Protein AF-A0A183TMR7-F1 (afdb_monomer)

Foldseek 3Di:
DFDFQLQFWAWDDDPQKIKIWGGQEAAAQQATKIKMFGAPDDPDDDFPAKFKWKWKFKFQVVVPDTDIDTFDDDPGFDKDQDQFDPRLVSSQVRPNAQDRDPRGRTRMMGIDGRHHGDDPDWAFADVRIGIWMWMWMDGDDKIKIQTGTYDNDTDVRHHDPTHDPCSVVDRHIDID

Radius of gyration: 16.06 Å; Cα contacts (8 Å, |Δi|>4): 452; chains: 1; bounding box: 35×30×44 Å

Sequence (176 aa):
LGYGDTQGGLGLADGNNEMAIAKKYVKKGSGLDYGFGQEKTGAYPKYDQLNAVVLQKVRCPDAGINDERQLTPNLKPSRSSKSSSSVINNYNEDPASSAKLSNRDFSQVFEQENAAIKSNMPSISIPGFECDYVLRLTGDNDSYEAPFALVDDLKQGYNPQHISSGTVGATSFRKV

Mean predicted aligned error: 5.48 Å

Secondary structure (DSSP, 8-state):
---STT-EEEEEEETTEEEEEEESEEETTS-EEEEEEEESS-SSPPPS--EEEEEEEEEEGGGTEEEEEEEEEEE-PEEE--SS-HHHHHHHH-TTSSS-----SEEEEEEEEEE----SSPPEEETTEEEEEEEEEEETTEEEEEEEEEES---TT---SSS-HHHHT--S-EE-

Organism: Schistocephalus solidus (NCBI:txid70667)

pLDDT: mean 87.34, std 12.0, range [36.09, 97.5]

Structure (mmCIF, N/CA/C/O backbone):
data_AF-A0A183TMR7-F1
#
_entry.id   AF-A0A183TMR7-F1
#
loop_
_atom_site.group_PDB
_atom_site.id
_atom_site.type_symbol
_atom_site.label_atom_id
_atom_site.label_alt_id
_atom_site.label_comp_id
_atom_site.lab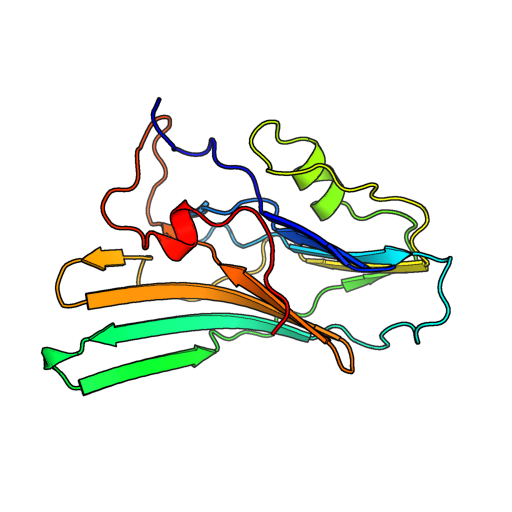el_asym_id
_atom_site.label_entity_id
_atom_site.label_seq_id
_atom_site.pdbx_PDB_ins_code
_atom_site.Cartn_x
_atom_si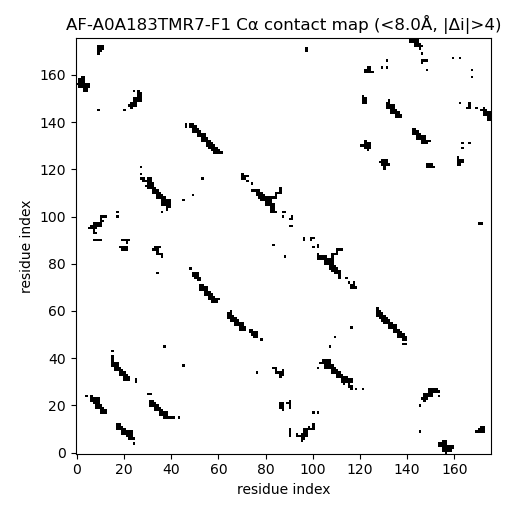te.Cartn_y
_atom_site.Cartn_z
_atom_site.occupancy
_atom_site.B_iso_or_equiv
_atom_site.auth_seq_id
_atom_site.auth_comp_id
_atom_site.auth_asym_id
_atom_site.auth_atom_id
_atom_site.pdbx_PDB_model_num
ATOM 1 N N . LEU A 1 1 ? 10.567 9.439 20.509 1.00 38.47 1 LEU A N 1
ATOM 2 C CA . LEU A 1 1 ? 10.406 10.005 19.152 1.00 38.47 1 LEU A CA 1
ATOM 3 C C . LEU A 1 1 ? 9.020 9.618 18.678 1.00 38.47 1 LEU A C 1
ATOM 5 O O . LEU A 1 1 ? 8.703 8.437 18.692 1.00 38.47 1 LEU A O 1
ATOM 9 N N . GLY A 1 2 ? 8.161 10.601 18.444 1.00 36.09 2 GLY A N 1
ATOM 10 C CA . GLY A 1 2 ? 6.762 10.365 18.117 1.00 36.09 2 GLY A CA 1
ATOM 11 C C . GLY A 1 2 ? 6.556 10.110 16.626 1.00 36.09 2 GLY A C 1
ATOM 12 O O . GLY A 1 2 ? 7.110 10.829 15.801 1.00 36.09 2 GLY A O 1
ATOM 13 N N . TYR A 1 3 ? 5.786 9.080 16.297 1.00 48.00 3 TYR A N 1
ATOM 14 C CA . TYR A 1 3 ? 5.568 8.554 14.946 1.00 48.00 3 TYR A CA 1
ATOM 15 C C . TYR A 1 3 ? 4.376 9.215 14.225 1.00 48.00 3 TYR A C 1
ATOM 17 O O . TYR A 1 3 ? 3.381 8.550 13.938 1.00 48.00 3 TYR A O 1
ATOM 25 N N . GLY A 1 4 ? 4.446 10.537 14.019 1.00 52.50 4 GLY A N 1
ATOM 26 C CA . GLY A 1 4 ? 3.397 11.296 13.321 1.00 52.50 4 GLY A CA 1
ATOM 27 C C . GLY A 1 4 ? 3.403 11.030 11.809 1.00 52.50 4 GLY A C 1
ATOM 28 O O . GLY A 1 4 ? 3.670 9.916 11.371 1.00 52.50 4 GLY A O 1
ATOM 29 N N . ASP A 1 5 ? 3.249 12.087 11.002 1.00 50.78 5 ASP A N 1
ATOM 30 C CA . ASP A 1 5 ? 3.450 12.134 9.528 1.00 50.78 5 ASP A CA 1
ATOM 31 C C . ASP A 1 5 ? 4.849 11.657 9.037 1.00 50.78 5 ASP A C 1
ATOM 33 O O . ASP A 1 5 ? 5.211 11.760 7.865 1.00 50.78 5 ASP A O 1
ATOM 37 N N . THR A 1 6 ? 5.661 11.160 9.971 1.00 54.59 6 THR A N 1
ATOM 38 C CA . THR A 1 6 ? 7.064 10.763 9.883 1.00 54.59 6 THR A CA 1
ATOM 39 C C . THR A 1 6 ? 7.242 9.252 9.754 1.00 54.59 6 THR A C 1
ATOM 41 O O . THR A 1 6 ? 8.318 8.746 10.058 1.00 54.59 6 THR A O 1
ATOM 44 N N . GLN A 1 7 ? 6.201 8.499 9.412 1.00 66.75 7 GLN A N 1
ATOM 45 C CA . GLN A 1 7 ? 6.380 7.145 8.904 1.00 66.75 7 GLN A CA 1
ATOM 46 C C . GLN A 1 7 ? 6.053 7.198 7.425 1.00 66.75 7 GLN A C 1
ATOM 48 O O . GLN A 1 7 ? 4.891 7.376 7.047 1.00 66.75 7 GLN A O 1
ATOM 53 N N . GLY A 1 8 ? 7.109 7.117 6.619 1.00 80.31 8 GLY A N 1
ATOM 54 C CA . GLY A 1 8 ? 6.999 7.114 5.176 1.00 80.31 8 GLY A CA 1
ATOM 55 C C . GLY A 1 8 ? 6.200 5.912 4.690 1.00 80.31 8 GLY A C 1
ATOM 56 O O . GLY A 1 8 ? 5.544 5.181 5.442 1.00 80.31 8 GLY A O 1
ATOM 57 N N . GLY A 1 9 ? 6.216 5.725 3.388 1.00 91.62 9 GLY A N 1
ATOM 58 C CA . GLY A 1 9 ? 5.461 4.663 2.766 1.00 91.62 9 GLY A CA 1
ATOM 59 C C . GLY A 1 9 ? 5.988 3.260 3.051 1.00 91.62 9 GLY A C 1
ATOM 60 O O . GLY A 1 9 ? 6.955 3.044 3.789 1.00 91.62 9 GLY A O 1
ATOM 61 N N . LEU A 1 10 ? 5.370 2.295 2.379 1.00 95.12 10 LEU A N 1
ATOM 62 C CA . LEU A 1 10 ? 5.881 0.932 2.263 1.00 95.12 10 LEU A CA 1
ATOM 63 C C . LEU A 1 10 ? 6.363 0.725 0.834 1.00 95.12 10 LEU A C 1
ATOM 65 O O . LEU A 1 10 ? 5.725 1.215 -0.094 1.00 95.12 10 LEU A O 1
ATOM 69 N N . GLY A 1 11 ? 7.456 -0.015 0.674 1.00 95.81 11 GLY A N 1
ATOM 70 C CA . GLY A 1 11 ? 7.998 -0.403 -0.622 1.00 95.81 11 GLY A CA 1
ATOM 71 C C . GLY A 1 11 ? 8.362 -1.883 -0.645 1.00 95.81 11 GLY A C 1
ATOM 72 O O . GLY A 1 11 ? 8.635 -2.477 0.401 1.00 95.81 11 GLY A O 1
ATOM 73 N N . LEU A 1 12 ? 8.347 -2.489 -1.828 1.00 96.50 12 LEU A N 1
ATOM 74 C CA . LEU A 1 12 ? 8.850 -3.840 -2.067 1.00 96.50 12 LEU A CA 1
ATOM 75 C C . LEU A 1 12 ? 9.449 -3.927 -3.474 1.00 96.50 12 LEU A C 1
ATOM 77 O O . LEU A 1 12 ? 8.856 -3.430 -4.429 1.00 96.50 12 LEU A O 1
ATOM 81 N N . ALA A 1 13 ? 10.598 -4.591 -3.582 1.00 94.94 13 ALA A N 1
ATOM 82 C CA . ALA A 1 13 ? 11.124 -5.119 -4.834 1.00 94.94 13 ALA A CA 1
ATOM 83 C C . ALA A 1 13 ? 10.986 -6.651 -4.795 1.00 94.94 13 ALA A C 1
ATOM 85 O O . ALA A 1 13 ? 11.499 -7.287 -3.873 1.00 94.94 13 ALA A O 1
ATOM 86 N N . ASP A 1 14 ? 10.270 -7.231 -5.757 1.00 92.31 14 ASP A N 1
ATOM 87 C CA . ASP A 1 14 ? 10.057 -8.677 -5.903 1.00 92.31 14 ASP A CA 1
ATOM 88 C C . ASP A 1 14 ? 10.361 -9.100 -7.345 1.00 92.31 14 ASP A C 1
ATOM 90 O O . ASP A 1 14 ? 9.570 -8.881 -8.265 1.00 92.31 14 ASP A O 1
ATOM 94 N N . GLY A 1 15 ? 11.544 -9.678 -7.555 1.00 89.56 15 GLY A N 1
ATOM 95 C CA . GLY A 1 15 ? 12.036 -9.995 -8.893 1.00 89.56 15 GLY A CA 1
ATOM 96 C C . GLY A 1 15 ? 12.149 -8.736 -9.756 1.00 89.56 15 GLY A C 1
ATOM 97 O O . GLY A 1 15 ? 12.909 -7.835 -9.427 1.00 89.56 15 GLY A O 1
ATOM 98 N N . ASN A 1 16 ? 11.378 -8.684 -10.846 1.00 90.06 16 ASN A N 1
ATOM 99 C CA . ASN A 1 16 ? 11.367 -7.560 -11.794 1.00 90.06 16 ASN A CA 1
ATOM 100 C C . ASN A 1 16 ? 10.242 -6.553 -11.500 1.00 90.06 16 ASN A C 1
ATOM 102 O O . ASN A 1 16 ? 9.932 -5.715 -12.345 1.00 90.06 16 ASN A O 1
ATOM 106 N N . ASN A 1 17 ? 9.572 -6.687 -10.356 1.00 92.44 17 ASN A N 1
ATOM 107 C CA . ASN A 1 17 ? 8.470 -5.830 -9.955 1.00 92.44 17 ASN A CA 1
ATOM 108 C C . ASN A 1 17 ? 8.911 -4.942 -8.789 1.00 92.44 17 ASN A C 1
ATOM 110 O O . ASN A 1 17 ? 9.419 -5.437 -7.783 1.00 92.44 17 ASN A O 1
ATOM 114 N N . GLU A 1 18 ? 8.637 -3.648 -8.877 1.00 95.50 18 GLU A N 1
ATOM 115 C CA . GLU A 1 18 ? 8.765 -2.716 -7.758 1.00 95.50 18 GLU A CA 1
ATOM 116 C C . GLU A 1 18 ? 7.406 -2.110 -7.443 1.00 95.50 18 GLU A C 1
ATOM 118 O O . GLU A 1 18 ? 6.641 -1.781 -8.345 1.00 95.50 18 GLU A O 1
ATOM 123 N N . MET A 1 19 ? 7.086 -1.941 -6.167 1.00 96.56 19 MET A N 1
ATOM 124 C CA . MET A 1 19 ? 5.801 -1.387 -5.752 1.00 96.56 19 MET A CA 1
ATOM 125 C C . MET A 1 19 ? 5.930 -0.549 -4.495 1.00 96.56 19 MET A C 1
ATOM 127 O O . MET A 1 19 ? 6.731 -0.857 -3.612 1.00 96.56 19 MET A O 1
ATOM 131 N N . ALA A 1 20 ? 5.124 0.505 -4.410 1.00 97.50 20 ALA A N 1
ATOM 132 C CA . ALA A 1 20 ? 5.116 1.403 -3.269 1.00 97.50 20 ALA A CA 1
ATOM 133 C C . ALA A 1 20 ? 3.717 1.944 -2.966 1.00 97.50 20 ALA A C 1
ATOM 135 O O . ALA A 1 20 ? 2.912 2.161 -3.872 1.00 97.50 20 ALA A O 1
ATOM 136 N N . ILE A 1 21 ? 3.469 2.230 -1.688 1.00 95.25 21 ILE A N 1
ATOM 137 C CA . ILE A 1 21 ? 2.531 3.280 -1.272 1.00 95.25 21 ILE A CA 1
ATOM 138 C C . ILE A 1 21 ? 3.355 4.450 -0.752 1.00 95.25 21 ILE A C 1
ATOM 140 O O . ILE A 1 21 ? 4.341 4.213 -0.061 1.00 95.25 21 ILE A O 1
ATOM 144 N N . ALA A 1 22 ? 2.987 5.698 -1.045 1.00 92.19 22 ALA A N 1
ATOM 145 C CA . ALA A 1 22 ? 3.811 6.846 -0.637 1.00 92.19 22 ALA A CA 1
ATOM 146 C C . ALA A 1 22 ? 3.763 7.113 0.877 1.00 92.19 22 ALA A C 1
ATOM 148 O O . ALA A 1 22 ? 4.740 7.585 1.457 1.00 92.19 22 ALA A O 1
ATOM 149 N N . LYS A 1 23 ? 2.635 6.797 1.526 1.00 89.75 23 LYS A N 1
ATOM 150 C CA . LYS A 1 23 ? 2.392 7.038 2.955 1.00 89.75 23 LYS A CA 1
ATOM 151 C C . LYS A 1 23 ? 1.647 5.872 3.587 1.00 89.75 23 LYS A C 1
ATOM 153 O O . LYS A 1 23 ? 0.684 5.365 3.019 1.00 89.75 23 LYS A O 1
ATOM 158 N N . LYS A 1 24 ? 2.068 5.481 4.792 1.00 89.62 24 LYS A N 1
ATOM 159 C CA . LYS A 1 24 ? 1.387 4.448 5.586 1.00 89.62 24 LYS A CA 1
ATOM 160 C C . LYS A 1 24 ? 0.229 4.993 6.421 1.00 89.62 24 LYS A C 1
ATOM 162 O O . LYS A 1 24 ? -0.704 4.256 6.711 1.00 89.62 24 LYS A O 1
ATOM 167 N N . TYR A 1 25 ? 0.274 6.263 6.811 1.00 89.25 25 TYR A N 1
ATOM 168 C CA . TYR A 1 25 ? -0.820 6.923 7.520 1.00 89.25 25 TYR A CA 1
ATOM 169 C C . TYR A 1 25 ? -1.515 7.874 6.556 1.00 89.25 25 TYR A C 1
ATOM 171 O O . TYR A 1 25 ? -0.908 8.819 6.062 1.00 89.25 25 TYR A O 1
ATOM 179 N N . VAL A 1 26 ? -2.780 7.596 6.268 1.00 88.81 26 VAL A N 1
ATOM 180 C CA . VAL A 1 26 ? -3.572 8.325 5.282 1.00 88.81 26 VAL A CA 1
ATOM 181 C C . VAL A 1 26 ? -4.691 9.049 6.002 1.00 88.81 26 VAL A C 1
ATOM 183 O O . VAL A 1 26 ? -5.509 8.429 6.684 1.00 88.81 26 VAL A O 1
ATOM 186 N N . LYS A 1 27 ? -4.746 10.371 5.849 1.00 86.81 27 LYS A N 1
ATOM 187 C CA . LYS A 1 27 ? -5.836 11.163 6.414 1.00 86.81 27 LYS A CA 1
ATOM 188 C C . LYS A 1 27 ? -7.129 10.925 5.628 1.00 86.81 27 LYS A C 1
ATOM 190 O O . LYS A 1 27 ? -7.128 10.840 4.396 1.00 86.81 27 LYS A O 1
ATOM 195 N N . LYS A 1 28 ? -8.258 10.809 6.334 1.00 83.00 28 LYS A N 1
ATOM 196 C CA . LYS A 1 28 ? -9.575 10.689 5.693 1.00 83.00 28 LYS A CA 1
ATOM 197 C C . LYS A 1 28 ? -9.806 11.860 4.735 1.00 83.00 28 LYS A C 1
ATOM 199 O O . LYS A 1 28 ? -9.655 13.020 5.103 1.00 83.00 28 LYS A O 1
ATOM 204 N N . GLY A 1 29 ? -10.191 11.533 3.502 1.00 80.44 29 GLY A N 1
ATOM 205 C CA . GLY A 1 29 ? -10.438 12.503 2.431 1.00 80.44 29 GLY A CA 1
ATOM 206 C C . GLY A 1 29 ? -9.216 12.889 1.588 1.00 80.44 29 GLY A C 1
ATOM 207 O O . GLY A 1 29 ? -9.409 13.512 0.551 1.00 80.44 29 GLY A O 1
ATOM 208 N N . SER A 1 30 ? -7.993 12.504 1.976 1.00 80.62 30 SER A N 1
ATOM 209 C CA . SER A 1 30 ? -6.746 12.878 1.276 1.00 80.62 30 SER A CA 1
ATOM 210 C C . SER A 1 30 ? -6.322 11.923 0.158 1.00 80.62 30 SER A C 1
ATOM 212 O O . SER A 1 30 ? -5.469 12.288 -0.640 1.00 80.62 30 SER A O 1
ATOM 214 N N . GLY A 1 31 ? -6.901 10.718 0.125 1.00 87.06 31 GLY A N 1
ATOM 215 C CA . GLY A 1 31 ? -6.577 9.663 -0.837 1.00 87.06 31 GLY A CA 1
ATOM 216 C C . GLY A 1 31 ? -5.254 8.938 -0.565 1.00 87.06 31 GLY A C 1
ATOM 217 O O . GLY A 1 31 ? -4.451 9.358 0.262 1.00 87.06 31 GLY A O 1
ATOM 218 N N . LEU A 1 32 ? -5.066 7.798 -1.232 1.00 91.62 32 LEU A N 1
ATOM 219 C CA . LEU A 1 32 ? -3.868 6.959 -1.153 1.00 91.62 32 LEU A CA 1
ATOM 220 C C . LEU A 1 32 ? -3.113 6.987 -2.483 1.00 91.62 32 LEU A C 1
ATOM 222 O O . LEU A 1 32 ? -3.703 6.720 -3.529 1.00 91.62 32 LEU A O 1
ATOM 226 N N . ASP A 1 33 ? -1.808 7.227 -2.423 1.00 94.31 33 ASP A N 1
ATOM 227 C CA . ASP A 1 33 ? -0.924 7.151 -3.586 1.00 94.31 33 ASP A CA 1
ATOM 228 C C . ASP A 1 33 ? -0.248 5.785 -3.620 1.00 94.31 33 ASP A C 1
ATOM 230 O O . ASP A 1 33 ? 0.405 5.391 -2.645 1.00 94.31 33 ASP A O 1
ATOM 234 N N . TYR A 1 34 ? -0.378 5.071 -4.738 1.00 95.88 34 TYR A N 1
ATOM 235 C CA . TYR A 1 34 ? 0.283 3.784 -4.936 1.00 95.88 34 TYR A CA 1
ATOM 236 C C . TYR A 1 34 ? 0.786 3.604 -6.371 1.00 95.88 34 TYR A C 1
ATOM 238 O O . TYR A 1 34 ? 0.208 4.116 -7.333 1.00 95.88 34 TYR A O 1
ATOM 246 N N . GLY A 1 35 ? 1.888 2.870 -6.502 1.00 96.50 35 GLY A N 1
ATOM 247 C CA . GLY A 1 35 ? 2.561 2.624 -7.771 1.00 96.50 35 GLY A CA 1
ATOM 248 C C . GLY A 1 35 ? 3.134 1.217 -7.853 1.00 96.50 35 GLY A C 1
ATOM 249 O O . GLY A 1 35 ? 3.476 0.610 -6.838 1.00 96.50 35 GLY A O 1
ATOM 250 N N . PHE A 1 36 ? 3.233 0.717 -9.078 1.00 96.25 36 PHE A N 1
ATOM 251 C CA . PHE A 1 36 ? 3.797 -0.576 -9.434 1.00 96.25 36 PHE A CA 1
ATOM 252 C C . PHE A 1 36 ? 4.548 -0.442 -10.765 1.00 96.25 36 PHE A C 1
ATOM 254 O O . PHE A 1 36 ? 3.973 -0.016 -11.768 1.00 96.25 36 PHE A O 1
ATOM 261 N N . GLY A 1 37 ? 5.829 -0.786 -10.784 1.00 95.25 37 GLY A N 1
ATOM 262 C CA . GLY A 1 37 ? 6.689 -0.787 -11.961 1.00 95.25 37 GLY A CA 1
ATOM 263 C C . GLY A 1 37 ? 7.141 -2.200 -12.310 1.00 95.25 37 GLY A C 1
ATOM 264 O O . GLY A 1 37 ? 7.435 -2.993 -11.421 1.00 95.25 37 GLY A O 1
ATOM 265 N N . GLN A 1 38 ? 7.205 -2.506 -13.605 1.00 92.69 38 GLN A N 1
ATOM 266 C CA . GLN A 1 38 ? 7.775 -3.753 -14.123 1.00 92.69 38 GLN A CA 1
ATOM 267 C C . GLN A 1 38 ? 9.027 -3.447 -14.928 1.00 92.69 38 GLN A C 1
ATOM 269 O O . GLN A 1 38 ? 8.929 -2.815 -15.984 1.00 92.69 38 GLN A O 1
ATOM 274 N N . GLU A 1 39 ? 10.189 -3.901 -14.474 1.00 90.88 39 GLU A N 1
ATOM 275 C CA . GLU A 1 39 ? 11.462 -3.737 -15.176 1.00 90.88 39 GLU A CA 1
ATOM 276 C C . GLU A 1 39 ? 11.427 -4.350 -16.585 1.00 90.88 39 GLU A C 1
ATOM 278 O O . GLU A 1 39 ? 10.684 -5.286 -16.890 1.00 90.88 39 GLU A O 1
ATOM 283 N N . LYS A 1 40 ? 12.220 -3.783 -17.499 1.00 84.81 40 LYS A N 1
ATOM 284 C CA . LYS A 1 40 ? 12.384 -4.307 -18.867 1.00 84.81 40 LYS A CA 1
ATOM 285 C C . LYS A 1 40 ? 13.068 -5.665 -18.893 1.00 84.81 40 LYS A C 1
ATOM 287 O O . LYS A 1 40 ? 12.806 -6.456 -19.798 1.00 84.81 40 LYS A O 1
ATOM 292 N N . THR A 1 41 ? 13.984 -5.891 -17.962 1.00 74.31 41 THR A N 1
ATOM 293 C CA . THR A 1 41 ? 14.767 -7.115 -17.855 1.00 74.31 41 THR A CA 1
ATOM 294 C C . THR A 1 41 ? 13.968 -8.143 -17.072 1.00 74.31 41 THR A C 1
ATOM 296 O O . THR A 1 41 ? 13.635 -7.907 -15.922 1.00 74.31 41 THR A O 1
ATOM 299 N N . GLY A 1 42 ? 13.618 -9.268 -17.698 1.00 62.72 42 GLY A N 1
ATOM 300 C CA . GLY A 1 42 ? 12.824 -10.298 -17.034 1.00 62.72 42 GLY A CA 1
ATOM 301 C C . GLY A 1 42 ? 12.201 -11.309 -17.988 1.00 62.72 42 GLY A C 1
ATOM 302 O O . GLY A 1 42 ? 11.785 -10.958 -19.086 1.00 62.72 42 GLY A O 1
ATOM 303 N N . ALA A 1 43 ? 12.125 -12.571 -17.559 1.00 58.53 43 ALA A N 1
ATOM 304 C CA . ALA A 1 43 ? 11.450 -13.647 -18.294 1.00 58.53 43 ALA A CA 1
ATOM 305 C C . ALA A 1 43 ? 9.942 -13.752 -17.979 1.00 58.53 43 ALA A C 1
ATOM 307 O O . ALA A 1 43 ? 9.257 -1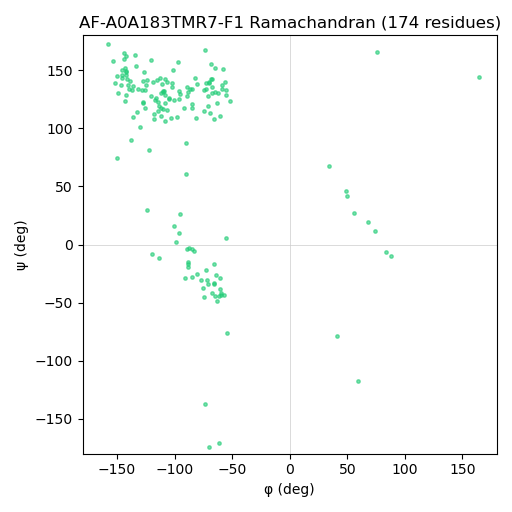4.601 -18.544 1.00 58.53 43 ALA A O 1
ATOM 308 N N . TYR A 1 44 ? 9.430 -12.926 -17.060 1.00 59.44 44 TYR A N 1
ATOM 309 C CA . TYR A 1 44 ? 8.036 -12.978 -16.623 1.00 59.44 44 TYR A CA 1
ATOM 310 C C . TYR A 1 44 ? 7.110 -12.227 -17.591 1.00 59.44 44 TYR A C 1
ATOM 312 O O . TYR A 1 44 ? 7.509 -11.191 -18.135 1.00 59.44 44 TYR A O 1
ATOM 320 N N . PRO A 1 45 ? 5.880 -12.728 -17.817 1.00 63.19 45 PRO A N 1
ATOM 321 C CA . PRO A 1 45 ? 4.895 -12.023 -18.623 1.00 63.19 45 PRO A CA 1
ATOM 322 C C . PRO A 1 45 ? 4.614 -10.646 -18.015 1.00 63.19 45 PRO A C 1
ATOM 324 O O . PRO A 1 45 ? 4.450 -10.498 -16.805 1.00 63.19 45 PRO A O 1
ATOM 327 N N . LYS A 1 46 ? 4.594 -9.626 -18.877 1.00 71.88 46 LYS A N 1
ATOM 328 C CA . LYS A 1 46 ? 4.182 -8.280 -18.483 1.00 71.88 46 LYS A CA 1
ATOM 329 C C . LYS A 1 46 ? 2.699 -8.321 -18.158 1.00 71.88 46 LYS A C 1
ATOM 331 O O . LYS A 1 46 ? 1.938 -8.884 -18.941 1.00 71.88 46 LYS A O 1
ATOM 336 N N . TYR A 1 47 ? 2.303 -7.692 -17.062 1.00 81.31 47 TYR A N 1
ATOM 337 C CA . TYR A 1 47 ? 0.902 -7.665 -16.679 1.00 81.31 47 TYR A CA 1
ATOM 338 C C . TYR A 1 47 ? 0.131 -6.844 -17.702 1.00 81.31 47 TYR A C 1
ATOM 340 O O . TYR A 1 47 ? 0.512 -5.724 -18.046 1.00 81.31 47 TYR A O 1
ATOM 348 N N . ASP A 1 48 ? -0.967 -7.382 -18.214 1.00 80.75 48 ASP A N 1
ATOM 349 C CA . ASP A 1 48 ? -1.832 -6.590 -19.085 1.00 80.75 48 ASP A CA 1
ATOM 350 C C . ASP A 1 48 ? -2.686 -5.613 -18.281 1.00 80.75 48 ASP A C 1
ATOM 352 O O . ASP A 1 48 ? -2.996 -4.506 -18.745 1.00 80.75 48 ASP A O 1
ATOM 356 N N . GLN A 1 49 ? -3.025 -6.000 -17.054 1.00 85.12 49 GLN A N 1
ATOM 357 C CA . GLN A 1 49 ? -3.778 -5.201 -16.104 1.00 85.12 49 GLN A CA 1
ATOM 358 C C . GLN A 1 49 ? -3.233 -5.415 -14.694 1.00 85.12 49 GLN A C 1
ATOM 360 O O . GLN A 1 49 ? -2.830 -6.515 -14.330 1.00 85.12 49 GLN A O 1
ATOM 365 N N . LEU A 1 50 ? -3.274 -4.354 -13.892 1.00 90.69 50 LEU A N 1
ATOM 366 C CA . LEU A 1 50 ? -3.062 -4.429 -12.455 1.00 90.69 50 LEU A CA 1
ATOM 367 C C . LEU A 1 50 ? -4.388 -4.114 -11.773 1.00 90.69 50 LEU A C 1
ATOM 369 O O . LEU A 1 50 ? -4.923 -3.013 -11.928 1.00 90.69 50 LEU A O 1
ATOM 373 N N . ASN A 1 51 ? -4.920 -5.078 -11.029 1.00 91.69 51 ASN A N 1
ATOM 374 C CA . ASN A 1 51 ? -6.086 -4.847 -10.195 1.00 91.69 51 ASN A CA 1
ATOM 375 C C . ASN A 1 51 ? -5.636 -4.310 -8.836 1.00 91.69 51 ASN A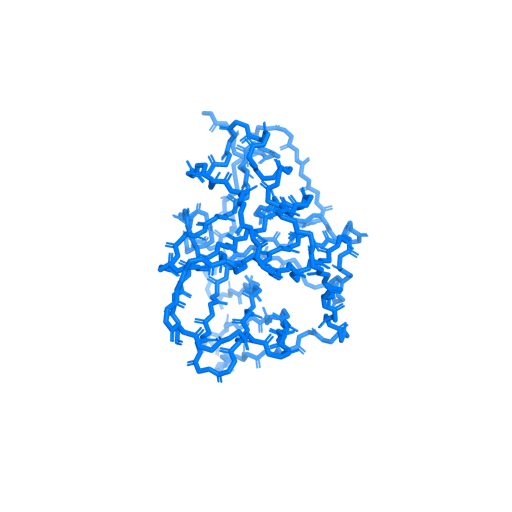 C 1
ATOM 377 O O . ASN A 1 51 ? -4.717 -4.850 -8.224 1.00 91.69 51 ASN A O 1
ATOM 381 N N . ALA A 1 52 ? -6.298 -3.265 -8.356 1.00 92.62 52 ALA A N 1
ATOM 382 C CA . ALA A 1 52 ? -6.044 -2.691 -7.048 1.00 92.62 52 ALA A CA 1
ATOM 383 C C . ALA A 1 52 ? -7.349 -2.646 -6.253 1.00 92.62 52 ALA A C 1
ATOM 385 O O . ALA A 1 52 ? -8.408 -2.283 -6.771 1.00 92.62 52 ALA A O 1
ATOM 386 N N . VAL A 1 53 ? -7.288 -3.003 -4.974 1.00 93.19 53 VAL A N 1
ATOM 387 C CA . VAL A 1 53 ? -8.434 -2.915 -4.064 1.00 93.19 53 VAL A CA 1
ATOM 388 C C . VAL A 1 53 ? -7.981 -2.461 -2.682 1.00 93.19 53 VAL A C 1
ATOM 390 O O . VAL A 1 53 ? -6.927 -2.871 -2.205 1.00 93.19 53 VAL A O 1
ATOM 393 N N . VAL A 1 54 ? -8.783 -1.634 -2.012 1.00 93.81 54 VAL A N 1
ATOM 394 C CA . VAL A 1 54 ? -8.625 -1.399 -0.572 1.00 93.81 54 VAL A CA 1
ATOM 395 C C . VAL A 1 54 ? -9.576 -2.329 0.163 1.00 93.81 54 VAL A C 1
ATOM 397 O O . VAL A 1 54 ? -10.768 -2.382 -0.140 1.00 93.81 54 VAL A O 1
ATOM 400 N N . LEU A 1 55 ? -9.048 -3.053 1.136 1.00 94.19 55 LEU A N 1
ATOM 401 C CA . LEU A 1 55 ? -9.782 -3.964 1.998 1.00 94.19 55 LEU A CA 1
ATOM 402 C C . LEU A 1 55 ? -9.859 -3.359 3.392 1.00 94.19 55 LEU A C 1
ATOM 404 O O . LEU A 1 55 ? -8.849 -2.910 3.928 1.00 94.19 55 LEU A O 1
ATOM 408 N N . GLN A 1 56 ? -11.054 -3.362 3.964 1.00 94.94 56 GLN A N 1
ATOM 409 C CA . GLN A 1 56 ? -11.308 -3.082 5.367 1.00 94.94 56 GLN A CA 1
ATOM 410 C C . GLN A 1 56 ? -11.496 -4.413 6.089 1.00 94.94 56 GLN A C 1
ATOM 412 O O . GLN A 1 56 ? -12.363 -5.199 5.706 1.00 94.94 56 GLN A O 1
ATOM 417 N N . LYS A 1 57 ? -10.706 -4.653 7.132 1.00 95.62 57 LYS A N 1
ATOM 418 C CA . LYS A 1 57 ? -10.790 -5.850 7.973 1.00 95.62 57 LYS A CA 1
ATOM 419 C C . LYS A 1 57 ? -11.330 -5.433 9.337 1.00 95.62 57 LYS A C 1
ATOM 421 O O . LYS A 1 57 ? -10.700 -4.615 10.001 1.00 95.62 57 LYS A O 1
ATOM 426 N N . VAL A 1 58 ? -12.500 -5.934 9.729 1.00 96.50 58 VAL A N 1
ATOM 427 C CA . VAL A 1 58 ? -13.160 -5.606 11.003 1.00 96.50 58 VAL A CA 1
ATOM 428 C C . VAL A 1 58 ? -13.274 -6.861 11.848 1.00 96.50 58 VAL A C 1
ATOM 430 O O . VAL A 1 58 ? -13.869 -7.849 11.424 1.00 96.50 58 VAL A O 1
ATOM 433 N N . ARG A 1 59 ? -12.749 -6.814 13.068 1.00 96.44 59 ARG A N 1
ATOM 434 C CA . ARG A 1 59 ? -12.782 -7.935 14.004 1.00 96.44 59 ARG A CA 1
ATOM 435 C C . ARG A 1 59 ? -13.365 -7.495 15.340 1.00 96.44 59 ARG A C 1
ATOM 437 O O . ARG A 1 59 ? -12.833 -6.601 15.989 1.00 96.44 59 ARG A O 1
ATOM 444 N N . CYS A 1 60 ? -14.431 -8.162 15.773 1.00 95.81 60 CYS A N 1
ATOM 445 C CA . CYS A 1 60 ? -15.017 -8.024 17.106 1.00 95.81 60 CYS A CA 1
ATOM 446 C C . CYS A 1 60 ? -15.385 -9.422 17.633 1.00 95.81 60 CYS A C 1
ATOM 448 O O . CYS A 1 60 ? -16.487 -9.908 17.365 1.00 95.81 60 CYS A O 1
ATOM 450 N N . PRO A 1 61 ? -14.459 -10.105 18.336 1.00 93.19 61 PRO A N 1
ATOM 451 C CA . PRO A 1 61 ? -14.641 -11.498 18.745 1.00 93.19 61 PRO A CA 1
ATOM 452 C C . PRO A 1 61 ? -15.855 -11.723 19.647 1.00 93.19 61 PRO A C 1
ATOM 454 O O . PRO A 1 61 ? -16.566 -12.705 19.459 1.00 93.19 61 PRO A O 1
ATOM 457 N N . ASP A 1 62 ? -16.131 -10.792 20.564 1.00 93.06 62 ASP A N 1
ATOM 458 C CA . ASP A 1 62 ? -17.254 -10.888 21.508 1.00 93.06 62 ASP A CA 1
ATOM 459 C C . ASP A 1 62 ? -18.618 -10.873 20.799 1.00 93.06 62 ASP A C 1
ATOM 461 O O . ASP A 1 62 ? -19.592 -11.434 21.298 1.00 93.06 62 ASP A O 1
ATOM 465 N N . ALA A 1 63 ? -18.679 -10.266 19.610 1.00 93.25 63 ALA A N 1
ATOM 466 C CA . ALA A 1 63 ? -19.849 -10.260 18.737 1.00 93.25 63 ALA A CA 1
ATOM 467 C C . ALA A 1 63 ? -19.767 -11.308 17.607 1.00 93.25 63 ALA A C 1
ATOM 469 O O . ALA A 1 63 ? -20.655 -11.361 16.760 1.00 93.25 63 ALA A O 1
ATOM 470 N N . GLY A 1 64 ? -18.704 -12.122 17.556 1.00 93.44 64 GLY A N 1
ATOM 471 C CA . GLY A 1 64 ? -18.468 -13.094 16.484 1.00 93.44 64 GLY A CA 1
ATOM 472 C C . GLY A 1 64 ? -18.149 -12.477 15.115 1.00 93.44 64 GLY A C 1
ATOM 473 O O . GLY A 1 64 ? -18.295 -13.155 14.102 1.00 93.44 64 GLY A O 1
ATOM 474 N N . ILE A 1 65 ? -17.727 -11.210 15.065 1.00 95.00 65 ILE A N 1
ATOM 475 C CA . ILE A 1 65 ? -17.452 -10.486 13.815 1.00 95.00 65 ILE A CA 1
ATOM 476 C C . ILE A 1 65 ? -15.996 -10.704 13.396 1.00 95.00 65 ILE A C 1
ATOM 478 O O . ILE A 1 65 ? -15.070 -10.457 14.176 1.00 95.00 65 ILE A O 1
ATOM 482 N N . ASN A 1 66 ? -15.798 -11.123 12.147 1.00 95.44 66 ASN A N 1
ATOM 483 C CA . ASN A 1 66 ? -14.500 -11.218 11.483 1.00 95.44 66 ASN A CA 1
ATOM 484 C C . ASN A 1 66 ? -14.695 -10.998 9.976 1.00 95.44 66 ASN A C 1
ATOM 486 O O . ASN A 1 66 ? -14.686 -11.944 9.187 1.00 95.44 66 ASN A O 1
ATOM 490 N N . ASP A 1 67 ? -14.925 -9.744 9.607 1.00 94.12 67 ASP A N 1
ATOM 491 C CA . ASP A 1 67 ? -15.343 -9.354 8.267 1.00 94.12 67 ASP A CA 1
ATOM 492 C C . ASP A 1 67 ? -14.165 -8.786 7.473 1.00 94.12 67 ASP A C 1
ATOM 494 O O . ASP A 1 67 ? -13.421 -7.931 7.954 1.00 94.12 67 ASP A O 1
ATOM 498 N N . GLU A 1 68 ? -14.038 -9.204 6.215 1.00 94.25 68 GLU A N 1
ATOM 499 C CA . GLU A 1 68 ? -13.203 -8.541 5.214 1.00 94.25 68 GLU A CA 1
ATOM 500 C C . GLU A 1 68 ? -14.122 -7.953 4.144 1.00 94.25 68 GLU A C 1
ATOM 502 O O . GLU A 1 68 ? -14.871 -8.664 3.473 1.00 94.25 68 GLU A O 1
ATOM 507 N N . ARG A 1 69 ? -14.079 -6.631 3.986 1.00 91.56 69 ARG A N 1
ATOM 508 C CA . ARG A 1 69 ? -14.883 -5.906 3.008 1.00 91.56 69 ARG A CA 1
ATOM 509 C C . ARG A 1 69 ? -13.988 -5.154 2.044 1.00 91.56 69 ARG A C 1
ATOM 511 O O . ARG A 1 69 ? -13.198 -4.306 2.444 1.00 91.56 69 ARG A O 1
ATOM 518 N N . GLN A 1 70 ? -14.209 -5.359 0.753 1.00 90.50 70 GLN A N 1
ATOM 519 C CA . GLN A 1 70 ? -13.643 -4.485 -0.262 1.00 90.50 70 GLN A CA 1
ATOM 520 C C . GLN A 1 70 ? -14.325 -3.112 -0.237 1.00 90.50 70 GLN A C 1
ATOM 522 O O . GLN A 1 70 ? -15.532 -2.979 -0.470 1.00 90.50 70 GLN A O 1
ATOM 527 N N . LEU A 1 71 ? -13.536 -2.074 0.018 1.00 85.56 71 LEU A N 1
ATOM 528 C CA . LEU A 1 71 ? -13.962 -0.692 -0.103 1.00 85.56 71 LEU A CA 1
ATOM 529 C C . LEU A 1 71 ? -13.873 -0.282 -1.568 1.00 85.56 71 LEU A C 1
ATOM 531 O O . LEU A 1 71 ? -12.803 -0.152 -2.156 1.00 85.56 71 LEU A O 1
ATOM 535 N N . THR A 1 72 ? -15.037 -0.122 -2.180 1.00 59.50 72 THR A N 1
ATOM 536 C CA . THR A 1 72 ? -15.182 0.384 -3.544 1.00 59.50 72 THR A CA 1
ATOM 537 C C . THR A 1 72 ? -15.075 1.914 -3.525 1.00 59.50 72 THR A C 1
ATOM 539 O O . THR A 1 72 ? -15.661 2.559 -2.651 1.00 59.50 72 THR A O 1
ATOM 542 N N . PRO A 1 73 ? -14.369 2.526 -4.492 1.00 53.84 73 PRO A N 1
ATOM 543 C CA . PRO A 1 73 ? -14.673 2.284 -5.902 1.00 53.84 73 PRO A CA 1
ATOM 544 C C . PRO A 1 73 ? -13.432 2.161 -6.802 1.00 53.84 73 PRO A C 1
ATOM 546 O O . PRO A 1 73 ? -12.568 3.021 -6.760 1.00 53.84 73 PRO A O 1
ATOM 549 N N . ASN A 1 74 ? -13.396 1.147 -7.678 1.00 61.38 74 ASN A N 1
ATOM 550 C CA . ASN A 1 74 ? -12.562 1.106 -8.891 1.00 61.38 74 ASN A CA 1
ATOM 551 C C . ASN A 1 74 ? -11.193 1.802 -8.764 1.00 61.38 74 ASN A C 1
ATOM 553 O O . ASN A 1 74 ? -10.967 2.830 -9.409 1.00 61.38 74 ASN A O 1
ATOM 557 N N . LEU A 1 75 ? -10.288 1.254 -7.950 1.00 81.81 75 LEU A N 1
ATOM 558 C CA . LEU A 1 75 ? -8.885 1.634 -8.068 1.00 81.81 75 LEU A CA 1
ATOM 559 C C . LEU A 1 75 ? -8.426 1.129 -9.437 1.00 81.81 75 LEU A C 1
ATOM 561 O O . LEU A 1 75 ? -8.386 -0.072 -9.698 1.00 81.81 75 LEU A O 1
ATOM 565 N N . LYS A 1 76 ? -8.231 2.069 -10.353 1.00 84.88 76 LYS A N 1
ATOM 566 C CA . LYS A 1 76 ? -7.903 1.816 -11.752 1.00 84.88 76 LYS A CA 1
ATOM 567 C C . LYS A 1 76 ? -6.589 2.528 -12.008 1.00 84.88 76 LYS A C 1
ATOM 569 O O . LYS A 1 76 ? -6.617 3.665 -12.486 1.00 84.88 76 LYS A O 1
ATOM 574 N N . PRO A 1 77 ? -5.459 1.912 -11.626 1.00 90.69 77 PRO A N 1
ATOM 575 C CA . PRO A 1 77 ? -4.172 2.536 -11.843 1.00 90.69 77 PRO A CA 1
ATOM 576 C C . PRO A 1 77 ? -3.980 2.787 -13.334 1.00 90.69 77 PRO A C 1
ATOM 578 O O . PRO A 1 77 ? -4.325 1.959 -14.183 1.00 90.69 77 PRO A O 1
ATOM 581 N N . SER A 1 78 ? -3.461 3.965 -13.657 1.00 92.25 78 SER A N 1
ATOM 582 C CA . SER A 1 78 ? -3.157 4.317 -15.036 1.00 92.25 78 SER A CA 1
ATOM 583 C C . SER A 1 78 ? -1.957 3.500 -15.506 1.00 92.25 78 SER A C 1
ATOM 585 O O . SER A 1 78 ? -0.925 3.476 -14.839 1.00 92.25 78 SER A O 1
ATOM 587 N N . ARG A 1 79 ? -2.096 2.811 -16.645 1.00 94.06 79 ARG A N 1
ATOM 588 C CA . ARG A 1 79 ? -0.999 2.070 -17.278 1.00 94.06 79 ARG A CA 1
ATOM 589 C C . ARG A 1 79 ? -0.240 3.000 -18.217 1.00 94.06 79 ARG A C 1
ATOM 591 O O . ARG A 1 79 ? -0.844 3.660 -19.061 1.00 94.06 79 ARG A O 1
ATOM 598 N N . SER A 1 80 ? 1.082 3.019 -18.113 1.00 93.38 80 SER A N 1
ATOM 599 C CA . SER A 1 80 ? 1.956 3.777 -19.008 1.00 93.38 80 SER A CA 1
ATOM 600 C C . SER A 1 80 ? 3.239 3.009 -19.326 1.00 93.38 80 SER A C 1
ATOM 602 O O . SER A 1 80 ? 3.613 2.078 -18.618 1.00 93.38 80 SER A O 1
ATOM 604 N N . SER A 1 81 ? 3.927 3.409 -20.394 1.00 91.56 81 SER A N 1
ATOM 605 C CA . SER A 1 81 ? 5.237 2.873 -20.792 1.00 91.56 81 SER A CA 1
ATOM 606 C C . SER A 1 81 ? 6.401 3.733 -20.279 1.00 91.56 81 SER A C 1
ATOM 608 O O . SER A 1 81 ? 7.449 3.804 -20.926 1.00 91.56 81 SER A O 1
ATOM 610 N N . LYS A 1 82 ? 6.199 4.466 -19.174 1.00 93.19 82 LYS A N 1
ATOM 611 C CA . LYS A 1 82 ? 7.258 5.258 -18.537 1.00 93.19 82 LYS A CA 1
ATOM 612 C C . LYS A 1 82 ? 8.353 4.328 -18.007 1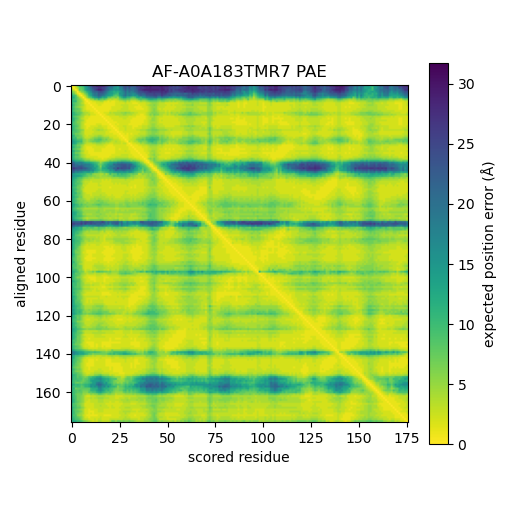.00 93.19 82 LYS A C 1
ATOM 614 O O . LYS A 1 82 ? 8.084 3.192 -17.630 1.00 93.19 82 LYS A O 1
ATOM 619 N N . SER A 1 83 ? 9.580 4.837 -17.940 1.00 93.94 83 SER A N 1
ATOM 620 C CA . SER A 1 83 ? 10.724 4.118 -17.366 1.00 93.94 83 SER A CA 1
ATOM 621 C C . SER A 1 83 ? 10.846 4.256 -15.845 1.00 93.94 83 SER A C 1
ATOM 623 O O . SER A 1 83 ? 11.745 3.654 -15.270 1.00 93.94 83 SER A O 1
ATOM 625 N N . SER A 1 84 ? 9.983 5.055 -15.214 1.00 96.25 84 SER A N 1
ATOM 626 C CA . SER A 1 84 ? 9.934 5.305 -13.771 1.00 96.25 84 SER A CA 1
ATOM 627 C C . SER A 1 84 ? 8.514 5.701 -13.344 1.00 96.25 84 SER A C 1
ATOM 629 O O . SER A 1 84 ? 7.717 6.162 -14.168 1.00 96.25 84 SER A O 1
ATOM 631 N N . SER A 1 85 ? 8.198 5.513 -12.062 1.00 97.50 85 SER A N 1
ATOM 632 C CA . SER A 1 85 ? 6.930 5.904 -11.431 1.00 97.50 85 SER A CA 1
ATOM 633 C C . SER A 1 85 ? 7.093 7.185 -10.608 1.00 97.50 85 SER A C 1
ATOM 635 O O . SER A 1 85 ? 8.085 7.341 -9.887 1.00 97.50 85 SER A O 1
ATOM 637 N N . SER A 1 86 ? 6.108 8.089 -10.680 1.00 96.69 86 SER A N 1
ATOM 638 C CA . SER A 1 86 ? 6.059 9.286 -9.824 1.00 96.69 86 SER A CA 1
ATOM 639 C C . SER A 1 86 ? 5.816 8.904 -8.369 1.00 96.69 86 SER A C 1
ATOM 641 O O . SER A 1 86 ? 6.489 9.413 -7.478 1.00 96.69 86 SER A O 1
ATOM 643 N N . VAL A 1 87 ? 4.925 7.943 -8.118 1.00 96.38 87 VAL A N 1
ATOM 644 C CA . VAL A 1 87 ? 4.613 7.492 -6.757 1.00 96.38 87 VAL A CA 1
ATOM 645 C C . VAL A 1 87 ? 5.819 6.830 -6.092 1.00 96.38 87 VAL A C 1
ATOM 647 O O . VAL A 1 87 ? 6.125 7.135 -4.939 1.00 96.38 87 VAL A O 1
ATOM 650 N N . ILE A 1 88 ? 6.542 5.964 -6.812 1.00 97.19 88 ILE A N 1
ATOM 651 C CA . ILE A 1 88 ? 7.767 5.345 -6.280 1.00 97.19 88 ILE A CA 1
ATOM 652 C C . ILE A 1 88 ? 8.854 6.411 -6.060 1.00 97.19 88 ILE A C 1
ATOM 654 O O . ILE A 1 88 ? 9.603 6.332 -5.086 1.00 97.19 88 ILE A O 1
ATOM 658 N N . ASN A 1 89 ? 8.910 7.451 -6.900 1.00 96.38 89 ASN A N 1
ATOM 659 C CA . ASN A 1 89 ? 9.810 8.582 -6.675 1.00 96.38 89 ASN A CA 1
ATOM 660 C C . ASN A 1 89 ? 9.467 9.327 -5.374 1.00 96.38 89 ASN A C 1
ATOM 662 O O . ASN A 1 89 ? 10.342 9.506 -4.535 1.00 96.38 89 ASN A O 1
ATOM 666 N N . ASN A 1 90 ? 8.194 9.668 -5.153 1.00 93.88 90 ASN A N 1
ATOM 667 C CA . ASN A 1 90 ? 7.735 10.339 -3.930 1.00 93.88 90 ASN A CA 1
ATOM 668 C C . ASN A 1 90 ? 8.022 9.493 -2.678 1.00 93.88 90 ASN A C 1
ATOM 670 O O . ASN A 1 90 ? 8.500 10.000 -1.663 1.00 93.88 90 ASN A O 1
ATOM 674 N N . TYR A 1 91 ? 7.794 8.180 -2.764 1.00 94.94 91 TYR A N 1
ATOM 675 C CA . TYR A 1 91 ? 8.186 7.225 -1.729 1.00 94.94 91 TYR A CA 1
ATOM 676 C C . TYR A 1 91 ? 9.702 7.272 -1.444 1.00 94.94 91 TYR A C 1
ATOM 678 O O . TYR A 1 91 ? 10.128 7.276 -0.284 1.00 94.94 91 TYR A O 1
ATOM 686 N N . ASN A 1 92 ? 10.527 7.336 -2.492 1.00 95.12 92 ASN A N 1
ATOM 687 C CA . ASN A 1 92 ? 11.983 7.421 -2.395 1.00 95.12 92 ASN A CA 1
ATOM 688 C C . ASN A 1 92 ? 12.499 8.784 -1.912 1.00 95.12 92 ASN A C 1
ATOM 690 O O . ASN A 1 92 ? 13.609 8.844 -1.386 1.00 95.12 92 ASN A O 1
ATOM 694 N N . GLU A 1 93 ? 11.737 9.862 -2.031 1.00 92.56 93 GLU A N 1
ATOM 695 C CA . GLU A 1 93 ? 12.128 11.178 -1.512 1.00 92.56 93 GLU A CA 1
ATOM 696 C C . GLU A 1 93 ? 11.863 11.311 -0.006 1.00 92.56 93 GLU A C 1
ATOM 698 O O . GLU A 1 93 ? 12.579 12.036 0.682 1.00 92.56 93 GLU A O 1
ATOM 703 N N . ASP A 1 94 ? 10.911 10.550 0.544 1.00 89.38 94 ASP A N 1
ATOM 704 C CA . ASP A 1 94 ? 10.616 10.567 1.978 1.00 89.38 94 ASP A CA 1
ATOM 705 C C . ASP A 1 94 ? 11.712 9.830 2.786 1.00 89.38 94 ASP A C 1
ATOM 707 O O . ASP A 1 94 ? 11.876 8.611 2.650 1.00 89.38 94 ASP A O 1
ATOM 711 N N . PRO A 1 95 ? 12.487 10.515 3.649 1.00 86.44 95 PRO A N 1
ATOM 712 C CA . PRO A 1 95 ? 13.546 9.884 4.440 1.00 86.44 95 PRO A CA 1
ATOM 713 C C . PRO A 1 95 ? 13.021 8.876 5.472 1.00 86.44 95 PRO A C 1
ATOM 715 O O . PRO A 1 95 ? 13.801 8.069 5.970 1.00 86.44 95 PRO A O 1
ATOM 718 N N . ALA A 1 96 ? 11.727 8.908 5.798 1.00 84.56 96 ALA A N 1
ATOM 719 C CA . ALA A 1 96 ? 11.093 7.972 6.718 1.00 84.56 96 ALA A CA 1
ATOM 720 C C . ALA A 1 96 ? 10.555 6.701 6.042 1.00 84.56 96 ALA A C 1
ATOM 722 O O . ALA A 1 96 ? 10.037 5.817 6.729 1.00 84.56 96 ALA A O 1
ATOM 723 N N . SER A 1 97 ? 10.634 6.610 4.714 1.00 85.56 97 SER A N 1
ATOM 724 C CA . SER A 1 97 ? 10.321 5.384 3.981 1.00 85.56 97 SER A CA 1
ATOM 725 C C . SER A 1 97 ? 11.347 4.296 4.280 1.00 85.56 97 SER A C 1
ATOM 727 O O . SER A 1 97 ? 12.540 4.570 4.388 1.00 85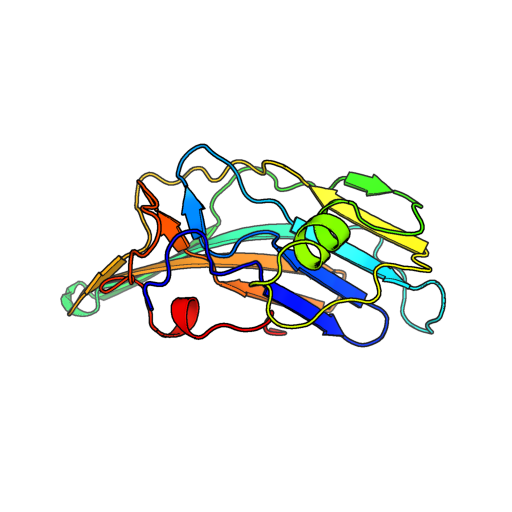.56 97 SER A O 1
ATOM 729 N N . SER A 1 98 ? 10.872 3.055 4.379 1.00 76.00 98 SER A N 1
ATOM 730 C CA . SER A 1 98 ? 11.662 1.891 4.803 1.00 76.00 98 SER A CA 1
ATOM 731 C C . SER A 1 98 ? 12.950 1.649 3.989 1.00 76.00 98 SER A C 1
ATOM 733 O O . SER A 1 98 ? 14.046 1.929 4.468 1.00 76.00 98 SER A O 1
ATOM 735 N N . ALA A 1 99 ? 12.830 1.121 2.769 1.00 86.19 99 ALA A N 1
ATOM 736 C CA . ALA A 1 99 ? 13.932 0.805 1.863 1.00 86.19 99 ALA A CA 1
ATOM 737 C C . ALA A 1 99 ? 13.714 1.484 0.509 1.00 86.19 99 ALA A C 1
ATOM 739 O O . ALA A 1 99 ? 12.617 1.415 -0.040 1.00 86.19 99 ALA A O 1
ATOM 740 N N . LYS A 1 100 ? 14.745 2.135 -0.036 1.00 92.12 100 LYS A N 1
ATOM 741 C CA . LYS A 1 100 ? 14.651 2.797 -1.344 1.00 92.12 100 LYS A CA 1
ATOM 742 C C . LYS A 1 100 ? 14.547 1.765 -2.464 1.00 92.12 100 LYS A C 1
ATOM 744 O O . LYS A 1 100 ? 15.232 0.746 -2.435 1.00 92.12 100 LYS A O 1
ATOM 749 N N . LEU A 1 101 ? 13.699 2.063 -3.437 1.00 95.50 101 LEU A N 1
ATOM 750 C CA . LEU A 1 101 ? 13.500 1.276 -4.652 1.00 95.50 101 LEU A CA 1
ATOM 751 C C . LEU A 1 101 ? 14.325 1.876 -5.794 1.00 95.50 101 LEU A C 1
ATOM 753 O O . LEU A 1 101 ? 14.676 3.057 -5.740 1.00 95.50 101 LEU A O 1
ATOM 757 N N . SER A 1 102 ? 14.664 1.095 -6.817 1.00 95.62 102 SER A N 1
ATOM 758 C CA . SER A 1 102 ? 15.506 1.590 -7.911 1.00 95.62 102 SER A CA 1
ATOM 759 C C . SER A 1 102 ? 14.773 2.599 -8.799 1.00 95.62 102 SER A C 1
ATOM 761 O O . SER A 1 102 ? 15.390 3.560 -9.263 1.00 95.62 102 SER A O 1
ATOM 763 N N . ASN A 1 103 ? 13.461 2.410 -8.982 1.00 96.44 103 ASN A N 1
ATOM 764 C CA . ASN A 1 103 ? 12.550 3.251 -9.755 1.00 96.44 103 ASN A CA 1
ATOM 765 C C . ASN A 1 103 ? 13.051 3.596 -11.166 1.00 96.44 103 ASN A C 1
ATOM 767 O O . ASN A 1 103 ? 12.971 4.749 -11.605 1.00 96.44 103 ASN A O 1
ATOM 771 N N . ARG A 1 104 ? 13.625 2.623 -11.872 1.00 93.81 104 ARG A N 1
ATOM 772 C CA . ARG A 1 104 ? 14.243 2.841 -13.183 1.00 93.81 104 ARG A CA 1
ATOM 773 C C . ARG A 1 104 ? 14.031 1.657 -14.109 1.00 93.81 104 ARG A C 1
ATOM 775 O O . ARG A 1 104 ? 13.676 0.567 -13.685 1.00 93.81 104 ARG A O 1
ATOM 782 N N . ASP A 1 105 ? 14.280 1.894 -15.393 1.00 93.44 105 ASP A N 1
ATOM 783 C CA . ASP A 1 105 ? 14.269 0.869 -16.437 1.00 93.44 105 ASP A CA 1
ATOM 784 C C . ASP A 1 105 ? 12.964 0.067 -16.540 1.00 93.44 105 ASP A C 1
ATOM 786 O O . ASP A 1 105 ? 12.943 -1.048 -17.068 1.00 93.44 105 ASP A O 1
ATOM 790 N N . PHE A 1 106 ? 11.843 0.664 -16.132 1.00 93.62 106 PHE A N 1
ATOM 791 C CA . PHE A 1 106 ? 10.538 0.041 -16.289 1.00 93.62 106 PHE A CA 1
ATOM 792 C C . PHE A 1 106 ? 10.121 -0.055 -17.759 1.00 93.62 106 PHE A C 1
ATOM 794 O O . PHE A 1 106 ? 10.390 0.810 -18.599 1.00 93.62 106 PHE A O 1
ATOM 801 N N . SER A 1 107 ? 9.470 -1.166 -18.079 1.00 91.50 107 SER A N 1
ATOM 802 C CA . SER A 1 107 ? 8.743 -1.383 -19.322 1.00 91.50 107 SER A CA 1
ATO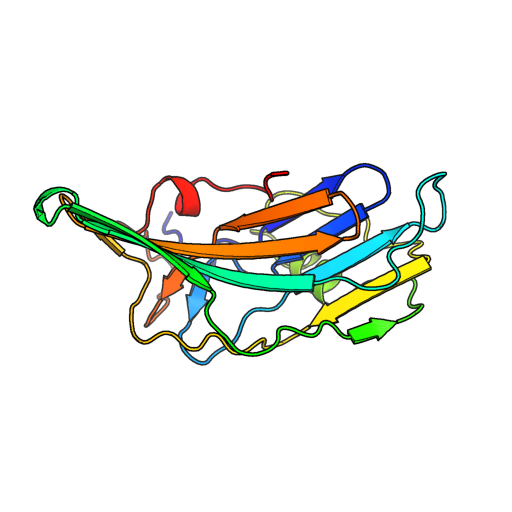M 803 C C . SER A 1 107 ? 7.281 -0.979 -19.200 1.00 91.50 107 SER A C 1
ATOM 805 O O . SER A 1 107 ? 6.672 -0.611 -20.207 1.00 91.50 107 SER A O 1
ATOM 807 N N . GLN A 1 108 ? 6.727 -1.063 -17.989 1.00 92.81 108 GLN A N 1
ATOM 808 C CA . GLN A 1 108 ? 5.363 -0.676 -17.669 1.00 92.81 108 GLN A CA 1
ATOM 809 C C . GLN A 1 108 ? 5.291 -0.1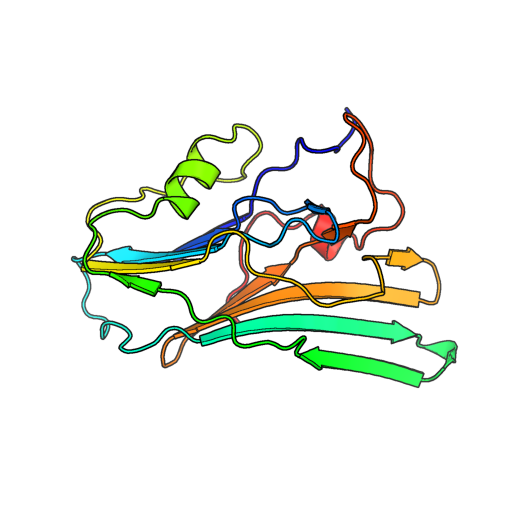04 -16.262 1.00 92.81 108 GLN A C 1
ATOM 811 O O . GLN A 1 108 ? 5.962 -0.585 -15.350 1.00 92.81 108 GLN A O 1
ATOM 816 N N . VAL A 1 109 ? 4.441 0.901 -16.107 1.00 95.50 109 VAL A N 1
ATOM 817 C CA . VAL A 1 109 ? 4.108 1.513 -14.825 1.00 95.50 109 VAL A CA 1
ATOM 818 C C . VAL A 1 109 ? 2.598 1.547 -14.687 1.00 95.50 109 VAL A C 1
ATOM 820 O O . VAL A 1 109 ? 1.901 1.968 -15.613 1.00 95.50 109 VAL A O 1
ATOM 823 N N . PHE A 1 110 ? 2.121 1.133 -13.521 1.00 95.88 110 PHE A N 1
ATOM 824 C CA . PHE A 1 110 ? 0.748 1.245 -13.063 1.00 95.88 110 PHE A CA 1
ATOM 825 C C . PHE A 1 110 ? 0.749 2.131 -11.823 1.00 95.88 110 PHE A C 1
ATOM 827 O O . PHE A 1 110 ? 1.287 1.742 -10.791 1.00 95.88 110 PHE A O 1
ATOM 834 N N . GLU A 1 111 ? 0.174 3.324 -11.905 1.00 96.00 111 GLU A N 1
ATOM 835 C CA . GLU A 1 111 ? 0.151 4.241 -10.762 1.00 96.00 111 GLU A CA 1
ATOM 836 C C . GLU A 1 111 ? -1.167 5.001 -10.659 1.00 96.00 111 GLU A C 1
ATOM 838 O O . GLU A 1 111 ? -1.841 5.275 -11.663 1.00 96.00 111 GLU A O 1
ATOM 843 N N . GLN A 1 112 ? -1.538 5.322 -9.424 1.00 94.06 112 GLN A N 1
ATOM 844 C CA . GLN A 1 112 ? -2.659 6.190 -9.105 1.00 94.06 112 GLN A CA 1
ATOM 845 C C . GLN A 1 112 ? -2.296 7.069 -7.911 1.00 94.06 112 GLN A C 1
ATOM 847 O O . GLN A 1 112 ? -1.888 6.576 -6.861 1.00 94.06 112 GLN A O 1
ATOM 852 N N . GLU A 1 113 ? -2.502 8.369 -8.083 1.00 92.75 113 GLU A N 1
ATOM 853 C CA . GLU A 1 113 ? -2.376 9.376 -7.033 1.00 92.75 113 GLU A CA 1
ATOM 854 C C . GLU A 1 113 ? -3.773 9.767 -6.527 1.00 92.75 113 GLU A C 1
ATOM 856 O O . GLU A 1 113 ? -4.763 9.704 -7.267 1.00 92.75 113 GLU A O 1
ATOM 861 N N . ASN A 1 114 ? -3.855 10.155 -5.257 1.00 89.69 114 ASN A N 1
ATOM 862 C CA . ASN A 1 114 ? -5.055 10.567 -4.540 1.00 89.69 114 ASN A CA 1
ATOM 863 C C . ASN A 1 114 ? -6.219 9.576 -4.719 1.00 89.69 114 ASN A C 1
ATOM 865 O O . ASN A 1 114 ? -7.364 9.943 -5.009 1.00 89.69 114 ASN A O 1
ATOM 869 N N . ALA A 1 115 ? -5.937 8.278 -4.584 1.00 89.69 115 ALA A N 1
ATOM 870 C CA . ALA A 1 115 ? -6.964 7.263 -4.735 1.00 89.69 115 ALA A CA 1
ATOM 871 C C . ALA A 1 115 ? -7.960 7.338 -3.569 1.00 89.69 115 ALA A C 1
ATOM 873 O O . ALA A 1 115 ? -7.619 7.080 -2.414 1.00 89.69 115 ALA A O 1
ATOM 874 N N . ALA A 1 116 ? -9.202 7.718 -3.867 1.00 85.81 116 ALA A N 1
ATOM 875 C CA . ALA A 1 116 ? -10.213 7.975 -2.849 1.00 85.81 116 ALA A CA 1
ATOM 876 C C . ALA A 1 116 ? -10.562 6.715 -2.036 1.00 85.81 116 ALA A C 1
ATOM 878 O O . ALA A 1 116 ? -11.078 5.733 -2.571 1.00 85.81 116 ALA A O 1
ATOM 879 N N . ILE A 1 117 ? -10.378 6.790 -0.715 1.00 86.50 117 ILE A N 1
ATOM 880 C CA . ILE A 1 117 ? -10.803 5.749 0.226 1.00 86.50 117 ILE A CA 1
ATOM 881 C C . ILE A 1 117 ? -12.145 6.155 0.830 1.00 86.50 117 ILE A C 1
ATOM 883 O O . ILE A 1 117 ? -12.233 7.089 1.628 1.00 86.50 117 ILE A O 1
ATOM 887 N N . LYS A 1 118 ? -13.210 5.441 0.457 1.00 84.31 118 LYS A N 1
ATOM 888 C CA . LYS A 1 118 ? -14.552 5.648 1.014 1.00 84.31 118 LYS A CA 1
ATOM 889 C C . LYS A 1 118 ? -14.753 4.761 2.237 1.00 84.31 118 LYS A C 1
ATOM 891 O O . LYS A 1 118 ? -15.263 3.649 2.125 1.00 84.31 118 LYS A O 1
ATOM 896 N N . SER A 1 119 ? -14.362 5.266 3.403 1.00 85.88 119 SER A N 1
ATOM 897 C CA . SER A 1 119 ? -14.683 4.648 4.690 1.00 85.88 119 SER A CA 1
ATOM 898 C C . SER A 1 119 ? -15.064 5.691 5.731 1.00 85.88 119 SER A C 1
ATOM 900 O O . SER A 1 119 ? -14.438 6.744 5.830 1.00 85.88 119 SER A O 1
ATOM 902 N N . ASN A 1 120 ? -16.064 5.359 6.545 1.00 86.00 120 ASN A N 1
ATOM 903 C CA . ASN A 1 120 ? -16.486 6.187 7.673 1.00 86.00 120 ASN A CA 1
ATOM 904 C C . ASN A 1 120 ? -15.706 5.859 8.958 1.00 86.00 120 ASN A C 1
ATOM 906 O O . ASN A 1 120 ? -15.643 6.680 9.871 1.00 86.00 120 ASN A O 1
ATOM 910 N N . MET A 1 121 ? -15.077 4.685 9.031 1.00 89.12 121 MET A N 1
ATOM 911 C CA . MET A 1 121 ? -14.390 4.200 10.230 1.00 89.12 121 MET A CA 1
ATOM 912 C C . MET A 1 121 ? -12.891 4.510 10.139 1.00 89.12 121 MET A C 1
ATOM 914 O O . MET A 1 121 ? -12.307 4.281 9.086 1.00 89.12 121 MET A O 1
ATOM 918 N N . PRO A 1 122 ? -12.229 5.065 11.164 1.00 91.75 122 PRO A N 1
ATOM 919 C CA . PRO A 1 122 ? -10.770 5.128 11.164 1.00 91.75 122 PRO A CA 1
ATOM 920 C C . PRO A 1 122 ? -10.178 3.737 11.432 1.00 91.75 122 PRO A C 1
ATOM 922 O O . PRO A 1 122 ? -10.883 2.818 11.851 1.00 91.75 122 PRO A O 1
ATOM 925 N N . SER A 1 123 ? -8.878 3.587 11.210 1.00 93.88 123 SER A N 1
ATOM 926 C CA . SER A 1 123 ? -8.116 2.485 11.780 1.00 93.88 123 SER A CA 1
ATOM 927 C C . SER A 1 123 ? -8.146 2.584 13.296 1.00 93.88 123 SER A C 1
ATOM 929 O O . SER A 1 123 ? -7.869 3.648 13.854 1.00 93.88 123 SER A O 1
ATOM 931 N N . ILE A 1 124 ? -8.480 1.482 13.958 1.00 94.19 124 ILE A N 1
ATOM 932 C CA . ILE A 1 124 ? -8.495 1.413 15.415 1.00 94.19 124 ILE A CA 1
ATOM 933 C C . ILE A 1 124 ? -8.211 -0.015 15.880 1.00 94.19 124 ILE A C 1
ATOM 935 O O . ILE A 1 124 ? -8.721 -0.966 15.307 1.00 94.19 124 ILE A O 1
ATOM 939 N N . SER A 1 125 ? -7.415 -0.164 16.930 1.00 94.75 125 SER A N 1
ATOM 940 C CA . SER A 1 125 ? -7.133 -1.427 17.606 1.00 94.75 125 SER A CA 1
ATOM 941 C C . SER A 1 125 ? -7.200 -1.188 19.107 1.00 94.75 125 SER A C 1
ATOM 943 O O . SER A 1 125 ? -6.345 -0.511 19.684 1.00 94.75 125 SER A O 1
ATOM 945 N N . ILE A 1 126 ? -8.230 -1.740 19.736 1.00 93.94 126 ILE A N 1
ATOM 946 C CA . ILE A 1 126 ? -8.474 -1.710 21.180 1.00 93.94 126 ILE A CA 1
ATOM 947 C C . ILE A 1 126 ? -8.866 -3.120 21.647 1.00 93.94 126 ILE A C 1
ATOM 949 O O . ILE A 1 126 ? -9.232 -3.960 20.823 1.00 93.94 126 ILE A O 1
ATOM 953 N N . PRO A 1 127 ? -8.807 -3.426 22.954 1.00 93.50 127 PRO A N 1
ATOM 954 C CA . PRO A 1 127 ? -9.288 -4.712 23.449 1.00 93.50 127 PRO A CA 1
ATOM 955 C C . PRO A 1 127 ? -10.721 -4.998 22.966 1.00 93.50 127 PRO A C 1
ATOM 957 O O . PRO A 1 127 ? -11.617 -4.185 23.173 1.00 93.50 127 PRO A O 1
ATOM 960 N N . GLY A 1 128 ? -10.915 -6.135 22.292 1.00 92.62 128 GLY A N 1
ATOM 961 C CA . GLY A 1 128 ? -12.220 -6.578 21.781 1.00 92.62 128 GLY A CA 1
ATOM 962 C C . GLY A 1 128 ? -12.651 -5.997 20.426 1.00 92.62 128 GLY A C 1
ATOM 963 O O . GLY A 1 128 ? -13.656 -6.460 19.883 1.00 92.62 128 GLY A O 1
ATOM 964 N N . PHE A 1 129 ? -11.916 -5.040 19.843 1.00 94.81 129 PHE A N 1
ATOM 965 C CA . PHE A 1 129 ? -12.274 -4.448 18.548 1.00 94.81 129 PHE A CA 1
ATOM 966 C C . PHE A 1 129 ? -11.061 -3.995 17.725 1.00 94.81 129 PHE A C 1
ATOM 968 O O . PHE A 1 129 ? -10.217 -3.233 18.198 1.00 94.81 129 PHE A O 1
ATOM 975 N N . GLU A 1 130 ? -11.026 -4.395 16.456 1.00 95.69 130 GLU A N 1
ATOM 976 C CA . GLU A 1 130 ? -9.995 -4.012 15.492 1.00 95.69 130 GLU A CA 1
ATOM 977 C C . GLU A 1 130 ? -10.624 -3.641 14.142 1.00 95.69 130 GLU A C 1
ATOM 979 O O . GLU A 1 130 ? -11.523 -4.322 13.648 1.00 95.69 130 GLU A O 1
ATOM 984 N N . CYS A 1 131 ? -10.148 -2.551 13.546 1.00 95.94 131 CYS A N 1
ATOM 985 C CA . CYS A 1 131 ? -10.444 -2.128 12.187 1.00 95.94 131 CYS A CA 1
ATOM 986 C C . CYS A 1 131 ? -9.136 -1.764 11.489 1.00 95.94 131 CYS A C 1
ATOM 988 O O . CYS A 1 131 ? -8.519 -0.747 11.812 1.00 95.94 131 CYS A O 1
ATOM 990 N N . ASP A 1 132 ? -8.776 -2.544 10.479 1.00 95.56 132 ASP A N 1
ATOM 991 C CA . ASP A 1 132 ? -7.557 -2.382 9.696 1.00 95.56 132 ASP A CA 1
ATOM 992 C C . ASP A 1 132 ? -7.847 -2.157 8.217 1.00 95.56 132 ASP A C 1
ATOM 994 O O . ASP A 1 132 ? -8.915 -2.508 7.708 1.00 95.56 132 ASP A O 1
ATOM 998 N N . TYR A 1 133 ? -6.863 -1.582 7.524 1.00 94.94 133 TYR A N 1
ATOM 999 C CA . TYR A 1 133 ? -6.925 -1.337 6.091 1.00 94.94 133 TYR A CA 1
ATOM 1000 C C . TYR A 1 133 ? -5.703 -1.899 5.387 1.00 94.94 133 TYR A C 1
ATOM 1002 O O . TYR A 1 133 ? -4.574 -1.808 5.872 1.00 94.94 133 TYR A O 1
ATOM 1010 N N . VAL A 1 134 ? -5.938 -2.465 4.210 1.00 95.62 134 VAL A N 1
ATOM 1011 C CA . VAL A 1 134 ? -4.892 -3.021 3.356 1.00 95.62 134 VAL A CA 1
ATOM 1012 C C . VAL A 1 134 ? -5.154 -2.613 1.915 1.00 95.62 134 VAL A C 1
ATOM 1014 O O . VAL A 1 134 ? -6.276 -2.749 1.430 1.00 95.62 134 VAL A O 1
ATOM 1017 N N . LEU A 1 135 ? -4.129 -2.132 1.216 1.00 95.69 135 LEU A N 1
ATOM 1018 C CA . LEU A 1 135 ? -4.126 -2.075 -0.243 1.00 95.69 135 LEU A CA 1
ATOM 1019 C C . LEU A 1 135 ? -3.662 -3.435 -0.768 1.00 95.69 135 LEU A C 1
ATOM 1021 O O . LEU A 1 135 ? -2.544 -3.845 -0.465 1.00 95.69 135 LEU A O 1
ATOM 1025 N N . ARG A 1 136 ? -4.489 -4.114 -1.563 1.00 95.44 136 ARG A N 1
ATOM 1026 C CA . ARG A 1 136 ? -4.106 -5.324 -2.295 1.00 95.44 136 ARG A CA 1
ATOM 1027 C C . ARG A 1 136 ? -3.920 -4.985 -3.774 1.00 95.44 136 ARG A C 1
ATOM 1029 O O . ARG A 1 136 ? -4.828 -4.436 -4.398 1.00 95.44 136 ARG A O 1
ATOM 1036 N N . LEU A 1 137 ? -2.748 -5.310 -4.309 1.00 94.62 137 LEU A N 1
ATOM 1037 C CA . LEU A 1 137 ? -2.401 -5.230 -5.726 1.00 94.62 137 LEU A CA 1
ATOM 1038 C C . LEU A 1 137 ? -2.312 -6.648 -6.282 1.00 94.62 137 LEU A C 1
ATOM 1040 O O . LEU A 1 137 ? -1.605 -7.472 -5.711 1.00 94.62 137 LEU A O 1
ATOM 1044 N N . THR A 1 138 ? -2.995 -6.927 -7.385 1.00 92.00 138 THR A N 1
ATOM 1045 C CA . THR A 1 138 ? -3.006 -8.246 -8.025 1.00 92.00 138 THR A CA 1
ATOM 1046 C C . THR A 1 138 ? -2.649 -8.101 -9.498 1.00 92.00 138 THR A C 1
ATOM 1048 O O . THR A 1 138 ? -3.332 -7.381 -10.232 1.00 92.00 138 THR A O 1
ATOM 1051 N N . GLY A 1 139 ? -1.589 -8.787 -9.922 1.00 86.62 139 GLY A N 1
ATOM 1052 C CA . GLY A 1 139 ? -1.170 -8.893 -11.318 1.00 86.62 139 GLY A CA 1
ATOM 1053 C C . GLY A 1 139 ? -1.050 -10.358 -11.717 1.00 86.62 139 GLY A C 1
ATOM 1054 O O . GLY A 1 139 ? -0.252 -11.077 -11.126 1.00 86.62 139 GLY A O 1
ATOM 1055 N N . ASP A 1 140 ? -1.860 -10.783 -12.687 1.00 79.25 140 ASP A N 1
ATOM 1056 C CA . ASP A 1 140 ? -2.028 -12.151 -13.203 1.00 79.25 140 ASP A CA 1
ATOM 1057 C C . ASP A 1 140 ? -2.044 -13.269 -12.138 1.00 79.25 140 ASP A C 1
ATOM 1059 O O . ASP A 1 140 ? -3.118 -13.747 -11.775 1.00 79.25 140 ASP A O 1
ATOM 1063 N N . ASN A 1 141 ? -0.874 -13.678 -11.632 1.00 80.00 141 ASN A N 1
ATOM 1064 C CA . ASN A 1 141 ? -0.701 -14.774 -10.670 1.00 80.00 141 ASN A CA 1
ATOM 1065 C C . ASN A 1 141 ? -0.210 -14.333 -9.282 1.00 80.00 141 ASN A C 1
ATOM 1067 O O . ASN A 1 141 ? -0.217 -15.142 -8.359 1.00 80.00 141 ASN A O 1
ATOM 1071 N N . ASP A 1 142 ? 0.227 -13.084 -9.129 1.00 88.88 142 ASP A N 1
ATOM 1072 C CA . ASP A 1 142 ? 0.813 -12.576 -7.893 1.00 88.88 142 ASP A CA 1
ATOM 1073 C C . ASP A 1 142 ? -0.113 -11.555 -7.230 1.00 88.88 142 ASP A C 1
ATOM 1075 O O . ASP A 1 142 ? -0.689 -10.682 -7.887 1.00 88.88 142 ASP A O 1
ATOM 1079 N N . SER A 1 143 ? -0.232 -11.642 -5.905 1.00 93.38 143 SER A N 1
ATOM 1080 C CA . SER A 1 143 ? -0.915 -10.644 -5.087 1.00 93.38 143 SER A CA 1
ATOM 1081 C C . SER A 1 143 ? -0.002 -10.106 -3.993 1.00 93.38 143 SER A C 1
ATOM 1083 O O . SER A 1 143 ? 0.769 -10.836 -3.375 1.00 93.38 143 SER A O 1
ATOM 1085 N N . TYR A 1 144 ? -0.110 -8.805 -3.744 1.00 95.81 144 TYR A N 1
ATOM 1086 C CA . TYR A 1 144 ? 0.698 -8.079 -2.775 1.00 95.81 144 TYR A CA 1
ATOM 1087 C C . TYR A 1 144 ? -0.194 -7.218 -1.891 1.00 95.81 144 TYR A C 1
ATOM 1089 O O . TYR A 1 144 ? -1.057 -6.499 -2.386 1.00 95.81 144 TYR A O 1
ATOM 1097 N N . GLU A 1 145 ? 0.037 -7.251 -0.586 1.00 96.75 145 GLU A N 1
ATOM 1098 C CA . GLU A 1 145 ? -0.710 -6.500 0.416 1.00 96.75 145 GLU A CA 1
ATOM 1099 C C . GLU A 1 145 ? 0.177 -5.485 1.137 1.00 96.75 145 GLU A C 1
ATOM 1101 O O . GLU A 1 145 ? 1.188 -5.850 1.737 1.00 96.75 145 GLU A O 1
ATOM 1106 N N . ALA A 1 146 ? -0.236 -4.218 1.144 1.00 95.69 146 ALA A N 1
ATOM 1107 C CA . ALA A 1 146 ? 0.348 -3.161 1.964 1.00 95.69 146 ALA A CA 1
ATOM 1108 C C . ALA A 1 146 ? -0.649 -2.708 3.042 1.00 95.69 146 ALA A C 1
ATOM 1110 O O . ALA A 1 146 ? -1.663 -2.085 2.707 1.00 95.69 146 ALA A O 1
ATOM 1111 N N . PRO A 1 147 ? -0.392 -2.991 4.332 1.00 95.50 147 PRO A N 1
ATOM 1112 C CA . PRO A 1 147 ? -1.205 -2.446 5.411 1.00 95.50 147 PRO A CA 1
ATOM 1113 C C . PRO A 1 147 ? -0.971 -0.939 5.555 1.00 95.50 147 PRO A C 1
ATOM 1115 O O . PRO A 1 147 ? 0.163 -0.461 5.489 1.00 95.50 147 PRO A O 1
ATOM 1118 N N . PHE A 1 148 ? -2.044 -0.192 5.789 1.00 93.38 148 PHE A N 1
ATOM 1119 C CA . PHE A 1 148 ? -1.989 1.245 6.041 1.00 93.38 148 PHE A CA 1
ATOM 1120 C C . PHE A 1 148 ? -3.044 1.642 7.079 1.00 93.38 148 PHE A C 1
ATOM 1122 O O . PHE A 1 148 ? -4.008 0.918 7.325 1.00 93.38 148 PHE A O 1
ATOM 1129 N N . ALA A 1 149 ? -2.857 2.797 7.707 1.00 92.94 149 ALA A N 1
ATOM 1130 C CA . ALA A 1 149 ? -3.775 3.329 8.699 1.00 92.94 149 ALA A CA 1
ATOM 1131 C C . ALA A 1 149 ? -4.595 4.480 8.110 1.00 92.94 149 ALA A C 1
ATOM 1133 O O . ALA A 1 149 ? -4.027 5.461 7.630 1.00 92.94 149 ALA A O 1
ATOM 1134 N N . LEU A 1 150 ? -5.922 4.394 8.193 1.00 91.69 150 LEU A N 1
ATOM 1135 C CA . LEU A 1 150 ? -6.818 5.500 7.866 1.00 91.69 150 LEU A CA 1
ATOM 1136 C C . LEU A 1 150 ? -7.099 6.311 9.134 1.00 91.69 150 LEU A C 1
ATOM 1138 O O . LEU A 1 150 ? -7.680 5.798 10.085 1.00 91.69 150 LEU A O 1
ATOM 1142 N N . VAL A 1 151 ? -6.717 7.580 9.165 1.00 88.94 151 VAL A N 1
ATOM 1143 C CA . VAL A 1 151 ? -6.764 8.408 10.381 1.00 88.94 151 VAL A CA 1
ATOM 1144 C C . VAL A 1 151 ? -7.540 9.700 10.149 1.00 88.94 151 VAL A C 1
ATOM 1146 O O . VAL A 1 151 ? -7.567 10.231 9.042 1.00 88.94 151 VAL A O 1
ATOM 1149 N N . ASP A 1 152 ? -8.203 10.211 11.186 1.00 83.56 152 ASP A N 1
ATOM 1150 C CA . ASP A 1 152 ? -8.955 11.472 11.085 1.00 83.56 152 ASP A CA 1
ATOM 1151 C C . ASP A 1 152 ? -8.021 12.688 11.084 1.00 83.56 152 ASP A C 1
ATOM 1153 O O . ASP A 1 152 ? -8.247 13.660 10.362 1.00 83.56 152 ASP A O 1
ATOM 1157 N N . ASP A 1 153 ? -6.947 12.622 11.871 1.00 76.06 153 ASP A N 1
ATOM 1158 C CA . ASP A 1 153 ? -5.947 13.675 11.954 1.00 76.06 153 ASP A CA 1
ATOM 1159 C C . ASP A 1 153 ? -4.564 13.110 12.296 1.00 76.06 153 ASP A C 1
ATOM 1161 O O . ASP A 1 153 ? -4.443 12.154 13.065 1.00 76.06 153 ASP A O 1
ATOM 1165 N N . LEU A 1 154 ? -3.519 13.714 11.728 1.00 70.00 154 LEU A N 1
ATOM 1166 C CA . LEU A 1 154 ? -2.120 13.357 11.963 1.00 70.00 154 LEU A CA 1
ATOM 1167 C C . LEU A 1 154 ? -1.414 14.550 12.583 1.00 70.00 154 LEU A C 1
ATOM 1169 O O . LEU A 1 154 ? -1.143 15.548 11.921 1.00 70.00 154 LEU A O 1
ATOM 1173 N N . LYS A 1 155 ? -1.095 14.441 13.872 1.00 69.62 155 LYS A N 1
ATOM 1174 C CA . LYS A 1 155 ? -0.242 15.424 14.538 1.00 69.62 155 LYS A CA 1
ATOM 1175 C C . LYS A 1 155 ? 1.213 15.002 14.405 1.00 69.62 155 LYS A C 1
ATOM 1177 O O . LYS A 1 155 ? 1.560 13.838 14.617 1.00 69.62 155 LYS A O 1
ATOM 1182 N N . GLN A 1 156 ? 2.079 15.958 14.084 1.00 65.94 156 GLN A N 1
ATOM 1183 C CA . GLN A 1 156 ? 3.520 15.737 14.092 1.00 65.94 156 GLN A CA 1
ATOM 1184 C C . GLN A 1 156 ? 3.955 15.216 15.471 1.00 65.94 156 GLN A C 1
ATOM 1186 O O . GLN A 1 156 ? 3.537 15.742 16.501 1.00 65.94 156 GLN A O 1
ATOM 1191 N N . GLY A 1 157 ? 4.768 14.157 15.502 1.00 61.91 157 GLY A N 1
ATOM 1192 C CA . GLY A 1 157 ? 5.211 13.560 16.764 1.00 61.91 157 GLY A CA 1
ATOM 1193 C C . GLY A 1 157 ? 4.145 12.745 17.514 1.00 61.91 157 GLY A C 1
ATOM 1194 O O . GLY A 1 157 ? 4.358 12.395 18.674 1.00 61.91 157 GLY A O 1
ATOM 1195 N N . TYR A 1 158 ? 3.003 12.422 16.908 1.00 65.50 158 TYR A N 1
ATOM 1196 C CA . TYR A 1 158 ? 2.022 11.525 17.524 1.00 65.50 158 TYR A CA 1
ATOM 1197 C C . TYR A 1 158 ? 2.516 10.074 17.511 1.00 65.50 158 TYR A C 1
ATOM 1199 O O . TYR A 1 158 ? 2.974 9.621 16.487 1.00 65.50 158 TYR A O 1
ATOM 1207 N N . ASN A 1 159 ? 2.432 9.308 18.601 1.00 67.56 159 ASN A N 1
ATOM 1208 C CA . ASN A 1 159 ? 2.695 7.862 18.556 1.00 67.56 159 ASN A CA 1
ATOM 1209 C C . ASN A 1 159 ? 1.357 7.101 18.594 1.00 67.56 159 ASN A C 1
ATOM 1211 O O . ASN A 1 159 ? 0.729 7.108 19.659 1.00 67.56 159 ASN A O 1
ATOM 1215 N N . PRO A 1 160 ? 0.910 6.458 17.500 1.00 70.25 160 PRO A N 1
ATOM 1216 C CA . PRO A 1 160 ? -0.376 5.774 17.468 1.00 70.25 160 PRO A CA 1
ATOM 1217 C C . PRO A 1 160 ? -0.439 4.651 18.507 1.00 70.25 160 PRO A C 1
ATOM 1219 O O . PRO A 1 160 ? 0.235 3.635 18.386 1.00 70.25 160 PRO A O 1
ATOM 1222 N N . GLN A 1 161 ? -1.265 4.844 19.541 1.00 77.38 161 GLN A N 1
ATOM 1223 C CA . GLN A 1 161 ? -1.495 3.851 20.605 1.00 77.38 161 GLN A CA 1
ATOM 1224 C C . GLN A 1 161 ? -2.632 2.877 20.278 1.00 77.38 161 GLN A C 1
ATOM 1226 O O . GLN A 1 161 ? -2.761 1.834 20.909 1.00 77.38 161 GLN A O 1
ATOM 1231 N N . HIS A 1 162 ? -3.471 3.237 19.308 1.00 87.94 162 HIS A N 1
ATOM 1232 C CA . HIS A 1 162 ? -4.693 2.512 18.971 1.00 87.94 162 HIS A CA 1
ATOM 1233 C C . HIS A 1 162 ? -4.707 2.097 17.506 1.00 87.94 162 HIS A C 1
ATOM 1235 O O . HIS A 1 162 ? -5.763 2.034 16.904 1.00 87.94 162 HIS A O 1
ATOM 1241 N N . ILE A 1 163 ? -3.542 1.854 16.914 1.00 89.56 163 ILE A N 1
ATOM 1242 C CA . ILE A 1 163 ? -3.415 1.273 15.576 1.00 89.56 163 ILE A CA 1
ATOM 1243 C C . ILE A 1 163 ? -2.791 -0.106 15.749 1.00 89.56 163 ILE A C 1
ATOM 1245 O O . ILE A 1 163 ? -1.948 -0.285 16.632 1.00 89.56 163 ILE A O 1
ATOM 1249 N N . SER A 1 164 ? -3.213 -1.078 14.941 1.00 90.25 164 SER A N 1
ATOM 1250 C CA . SER A 1 164 ? -2.718 -2.448 15.051 1.00 90.25 164 SER A CA 1
ATOM 1251 C C . SER A 1 164 ? -1.193 -2.495 14.943 1.00 90.25 164 SER A C 1
ATOM 1253 O O . SER A 1 164 ? -0.570 -1.803 14.128 1.00 90.25 164 SER A O 1
ATOM 1255 N N . SER A 1 165 ? -0.565 -3.341 15.762 1.00 87.44 165 SER A N 1
ATOM 1256 C CA . SER A 1 165 ? 0.888 -3.543 15.723 1.00 87.44 165 SER A CA 1
ATOM 1257 C C . SER A 1 165 ? 1.350 -4.063 14.360 1.00 87.44 165 SER A C 1
ATOM 1259 O O . SER A 1 165 ? 2.456 -3.744 13.929 1.00 87.44 165 SER A O 1
ATOM 1261 N N . GLY A 1 166 ? 0.484 -4.799 13.653 1.00 88.19 166 GLY A N 1
ATOM 1262 C CA . GLY A 1 166 ? 0.711 -5.246 12.283 1.00 88.19 166 GLY A CA 1
ATOM 1263 C C . GLY A 1 166 ? 0.902 -4.085 11.308 1.00 88.19 166 GLY A C 1
ATOM 1264 O O . GLY A 1 166 ? 1.834 -4.123 10.508 1.00 88.19 166 GLY A O 1
ATOM 1265 N N . THR A 1 167 ? 0.084 -3.037 11.414 1.00 90.19 167 THR A N 1
ATOM 1266 C CA . THR A 1 167 ? 0.217 -1.825 10.592 1.00 90.19 167 THR A CA 1
ATOM 1267 C C . THR A 1 167 ? 1.394 -0.964 11.056 1.00 90.19 167 THR A C 1
ATOM 1269 O O . THR A 1 167 ? 2.223 -0.538 10.250 1.00 90.19 167 THR A O 1
ATOM 1272 N N . VAL A 1 168 ? 1.541 -0.745 12.367 1.00 88.38 168 VAL A N 1
ATOM 1273 C CA . VAL A 1 168 ? 2.640 0.071 12.918 1.00 88.38 168 VAL A CA 1
ATOM 1274 C C . VAL A 1 168 ? 4.006 -0.536 12.582 1.00 88.38 168 VAL A C 1
ATOM 1276 O O . VAL A 1 168 ? 4.899 0.185 12.139 1.00 88.38 168 VAL A O 1
ATOM 1279 N N . GLY A 1 169 ? 4.156 -1.852 12.729 1.00 87.94 169 GLY A N 1
ATOM 1280 C CA . GLY A 1 169 ? 5.400 -2.585 12.488 1.00 87.94 169 GLY A CA 1
ATOM 1281 C C . GLY A 1 169 ? 5.659 -2.966 11.030 1.00 87.94 169 GLY A C 1
ATOM 1282 O O . GLY A 1 169 ? 6.726 -3.498 10.736 1.00 87.94 169 GLY A O 1
ATOM 1283 N N . ALA A 1 170 ? 4.722 -2.717 10.109 1.00 90.69 170 ALA A N 1
ATOM 1284 C CA . ALA A 1 170 ? 4.939 -3.011 8.699 1.00 90.69 170 ALA A CA 1
ATOM 1285 C C . ALA A 1 170 ? 6.062 -2.145 8.114 1.00 90.69 170 ALA A C 1
ATOM 1287 O O . ALA A 1 170 ? 6.061 -0.917 8.264 1.00 90.69 170 ALA A O 1
ATOM 1288 N N . THR A 1 171 ? 6.986 -2.812 7.423 1.00 90.44 171 THR A N 1
ATOM 1289 C CA . THR A 1 171 ? 8.132 -2.215 6.725 1.00 90.44 171 THR A CA 1
ATOM 1290 C C . THR A 1 171 ? 8.128 -2.499 5.224 1.00 90.44 171 THR A C 1
ATOM 1292 O O . THR A 1 171 ? 8.941 -1.936 4.511 1.00 90.44 171 THR A O 1
ATOM 1295 N N . SER A 1 172 ? 7.240 -3.360 4.726 1.00 94.06 172 SER A N 1
ATOM 1296 C CA . SER A 1 172 ? 7.135 -3.711 3.305 1.00 94.06 172 SER A CA 1
ATOM 1297 C C . SER A 1 172 ? 5.748 -4.266 2.974 1.00 94.06 172 SER A C 1
ATOM 1299 O O . SER A 1 172 ? 4.925 -4.493 3.870 1.00 94.06 172 SER A O 1
ATOM 1301 N N . PHE A 1 173 ? 5.496 -4.477 1.682 1.00 95.88 173 PHE A N 1
ATOM 1302 C CA . PHE A 1 173 ? 4.368 -5.279 1.212 1.00 95.88 173 PHE A CA 1
ATOM 1303 C C . PHE A 1 173 ? 4.570 -6.756 1.578 1.00 95.88 173 PHE A C 1
ATOM 1305 O O . PHE A 1 173 ? 5.696 -7.235 1.703 1.00 95.88 173 PHE A O 1
ATOM 1312 N N . ARG A 1 174 ? 3.471 -7.501 1.692 1.00 94.75 174 ARG A N 1
ATOM 1313 C CA . ARG A 1 174 ? 3.469 -8.960 1.847 1.00 94.75 174 ARG A CA 1
ATOM 1314 C C . ARG A 1 174 ? 2.940 -9.601 0.576 1.00 94.75 174 ARG A C 1
ATOM 1316 O O . ARG A 1 174 ? 1.880 -9.202 0.109 1.00 94.75 174 ARG A O 1
ATOM 1323 N N . LYS A 1 175 ? 3.642 -10.597 0.047 1.00 93.12 175 LYS A N 1
ATOM 1324 C CA . LYS A 1 175 ? 3.106 -11.453 -1.017 1.00 93.12 175 LYS A CA 1
ATOM 1325 C C . LYS A 1 175 ? 2.079 -12.417 -0.409 1.00 93.12 175 LYS A C 1
ATOM 1327 O O . LYS A 1 175 ? 2.355 -12.969 0.660 1.00 93.12 175 LYS A O 1
ATOM 1332 N N . VAL A 1 176 ? 0.911 -12.564 -1.036 1.00 91.06 176 VAL A N 1
ATOM 1333 C CA . VAL A 1 176 ? -0.222 -13.385 -0.556 1.00 91.06 176 VAL A CA 1
ATOM 1334 C C . VAL A 1 176 ? -0.727 -14.347 -1.616 1.00 91.06 176 VAL A C 1
ATOM 1336 O O . VAL A 1 176 ? -0.607 -14.013 -2.815 1.00 91.06 176 VAL A O 1
#

N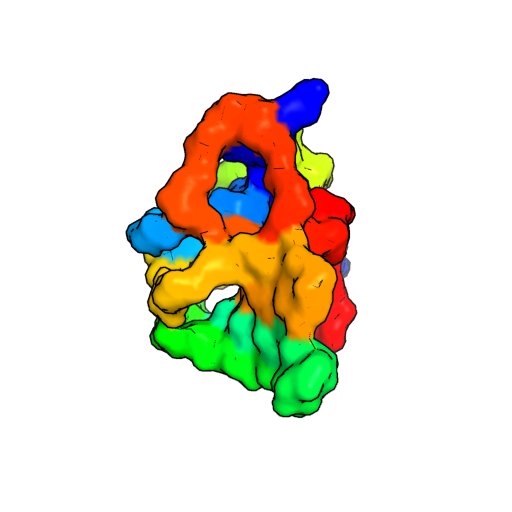earest PDB structures (foldseek):
  8p0x-assembly1_P  TM=6.055E-01  e=1.024E-02  Homo sapiens
  9au7-assembly1_C  TM=6.512E-01  e=2.426E-02  Homo sapiens
  7blo-assembly1_J  TM=6.345E-01  e=2.178E-02  Homo sapiens
  7blq-assembly1_J  TM=6.609E-01  e=6.754E-02  Thermochaetoides thermophila DSM 1495
  6vac-assembly1_B  TM=5.779E-01  e=6.064E-02  Mus musculus

Solvent-accessible surface area (backbone atoms only — not comparable to full-atom values): 9456 Å² total; per-residue (Å²): 136,43,54,22,83,63,45,24,14,33,32,43,77,58,91,47,34,38,37,27,30,39,52,30,67,32,45,71,86,61,29,48,38,34,24,38,35,31,39,61,68,69,94,68,84,77,67,92,57,64,48,43,45,40,35,40,39,40,38,24,68,90,77,72,41,76,45,77,42,77,47,64,64,82,53,69,46,49,78,43,72,42,41,52,46,70,42,41,46,55,23,57,68,38,86,49,25,63,61,80,72,88,62,55,60,21,52,32,25,36,38,37,72,57,40,67,67,69,68,94,70,54,42,33,32,52,96,69,39,36,32,45,37,29,43,37,42,37,37,94,88,48,32,37,36,36,58,34,39,41,34,86,74,80,50,80,52,35,62,76,83,39,49,47,64,72,46,73,69,54,56,44,52,41,80,104